Protein AF-A0A0F9MG14-F1 (afdb_monomer_lite)

pLDDT: mean 78.15, std 18.0, range [33.69, 98.0]

Organism: NCBI:txid412755

Foldseek 3Di:
DDQWDFPVNDPPPPGDTDGPCVVPNAFAEEEEPAVRFWVHDPPDPPPNVDDDPDDGHTDPCQQVVQVVVVVRHQYEYEYEDVDDDDPVNVVVSVCSCVVRVRDHDYYDHDDDDGPYYGDPPDDDDPDPVVSVVVVVVVVVVVVVVVPDD

InterPro domains:
  IPR023214 HAD superfamily [G3DSA:3.40.50.1000] (28-142)

Radius of gyration: 18.84 Å; chains: 1; bounding box: 42×39×52 Å

Sequence (149 aa):
MTWYRSHDGTPQTGGHWDWDIEGFGKPILQVDFHHTITKRCSACPGEDRGDTKAKGEPQEGCAEALEELRKTFKIVIVAGSGNFWDASQCQTIIDYLEQYEIPYDEIRFDKVAYAFVVDDRGLHHRSWRQTLDEIRDRTTDSLTRGDSN

Structure (mmCIF, N/CA/C/O backbone):
data_AF-A0A0F9MG14-F1
#
_entry.id   AF-A0A0F9MG14-F1
#
loop_
_atom_site.group_PDB
_atom_site.id
_atom_site.type_symbol
_atom_site.label_atom_id
_atom_site.label_alt_id
_atom_site.label_comp_id
_atom_site.label_asym_id
_atom_site.label_entity_id
_atom_site.label_seq_id
_atom_site.pdbx_PDB_ins_code
_atom_site.Cartn_x
_atom_site.Cartn_y
_atom_site.Cartn_z
_atom_site.occupancy
_atom_site.B_iso_or_equiv
_atom_site.auth_seq_id
_atom_site.auth_comp_id
_atom_site.auth_asym_id
_atom_site.auth_atom_id
_atom_site.pdbx_PDB_model_num
ATOM 1 N N . MET A 1 1 ? -4.066 5.500 26.815 1.00 54.94 1 MET A N 1
ATOM 2 C CA . MET A 1 1 ? -4.354 6.266 25.587 1.00 54.94 1 MET A CA 1
ATOM 3 C C . MET A 1 1 ? -5.278 5.398 24.755 1.00 54.94 1 MET A C 1
ATOM 5 O O . MET A 1 1 ? -4.908 4.260 24.492 1.00 54.94 1 MET A O 1
ATOM 9 N N . THR A 1 2 ? -6.492 5.861 24.467 1.00 57.12 2 THR A N 1
ATOM 10 C CA . THR A 1 2 ? -7.521 5.052 23.797 1.00 57.12 2 THR A CA 1
ATOM 11 C C . THR A 1 2 ? -7.728 5.630 22.405 1.00 57.12 2 THR A C 1
ATOM 13 O O . THR A 1 2 ? -8.124 6.780 22.289 1.00 57.12 2 THR A O 1
ATOM 16 N N . TRP A 1 3 ? -7.408 4.854 21.371 1.00 63.19 3 TRP A N 1
ATOM 17 C CA . TRP A 1 3 ? -7.445 5.268 19.957 1.00 63.19 3 TRP A CA 1
ATOM 18 C C . TRP A 1 3 ? -8.865 5.360 19.374 1.00 63.19 3 TRP A C 1
ATOM 20 O O . TRP A 1 3 ? -9.063 5.805 18.247 1.00 63.19 3 TRP A O 1
ATOM 30 N N . TYR A 1 4 ? -9.850 4.914 20.151 1.00 66.50 4 TYR A N 1
ATOM 31 C CA . TYR A 1 4 ? -11.235 4.775 19.741 1.00 66.50 4 TYR A CA 1
ATOM 32 C C . TYR A 1 4 ? -12.161 5.440 20.763 1.00 66.50 4 TYR A C 1
ATOM 34 O O . TYR A 1 4 ? -11.930 5.328 21.973 1.00 66.50 4 TYR A O 1
ATOM 42 N N . ARG A 1 5 ? -13.227 6.090 20.287 1.00 68.31 5 ARG A N 1
ATOM 43 C CA . ARG A 1 5 ? -14.336 6.594 21.112 1.00 68.31 5 ARG A CA 1
ATOM 44 C C . ARG A 1 5 ? -15.499 5.604 21.045 1.00 68.31 5 ARG A C 1
ATOM 46 O O . ARG A 1 5 ? -15.905 5.201 19.959 1.00 68.31 5 ARG A O 1
ATOM 53 N N . SER A 1 6 ? -16.022 5.206 22.205 1.00 73.62 6 SER A N 1
ATOM 54 C CA . SER A 1 6 ? -17.272 4.437 22.282 1.00 73.62 6 SER A CA 1
ATOM 55 C C . SER A 1 6 ? -18.446 5.410 22.162 1.00 73.62 6 SER A C 1
ATOM 57 O O . SER A 1 6 ? -18.431 6.479 22.776 1.00 73.62 6 SER A O 1
ATOM 59 N N . HIS A 1 7 ? -19.454 5.040 21.372 1.00 66.56 7 HIS A N 1
ATOM 60 C CA . HIS A 1 7 ? -20.667 5.851 21.187 1.00 66.56 7 HIS A CA 1
ATOM 61 C C . HIS A 1 7 ? -21.502 5.995 22.462 1.00 66.56 7 HIS A C 1
ATOM 63 O O . HIS A 1 7 ? -22.158 7.012 22.663 1.00 66.56 7 HIS A O 1
ATOM 69 N N . ASP A 1 8 ? -21.486 4.980 23.324 1.00 71.75 8 ASP A N 1
ATOM 70 C CA . ASP A 1 8 ? -22.340 4.881 24.512 1.00 71.75 8 ASP A CA 1
ATOM 71 C C . ASP A 1 8 ? -21.610 5.189 25.829 1.00 71.75 8 ASP A C 1
ATOM 73 O O . ASP A 1 8 ? -22.212 5.151 26.902 1.00 71.75 8 ASP A O 1
ATOM 77 N N . GLY A 1 9 ? -20.314 5.508 25.768 1.00 60.09 9 GLY A N 1
ATOM 78 C CA . GLY A 1 9 ? -19.501 5.789 26.947 1.00 60.09 9 GLY A CA 1
ATOM 79 C C . GLY A 1 9 ? -19.312 4.583 27.870 1.00 60.09 9 GLY A C 1
ATOM 80 O O . GLY A 1 9 ? -18.883 4.768 29.011 1.00 60.09 9 GLY A O 1
ATOM 81 N N . THR A 1 10 ? -19.601 3.359 27.406 1.00 58.03 10 THR A N 1
ATOM 82 C CA . THR A 1 10 ? -19.435 2.126 28.189 1.00 58.03 10 THR A CA 1
ATOM 83 C C . THR A 1 10 ? -18.352 1.218 27.598 1.00 58.03 10 THR A C 1
ATOM 85 O O . THR A 1 10 ? -18.635 0.308 26.820 1.00 58.03 10 THR A O 1
ATOM 88 N N . PRO A 1 11 ? -17.075 1.401 27.998 1.00 54.47 11 PRO A N 1
ATOM 89 C CA . PRO A 1 11 ? -15.966 0.585 27.517 1.00 54.47 11 PRO A CA 1
ATOM 90 C C . PRO A 1 11 ? -16.094 -0.916 27.790 1.00 54.47 11 PRO A C 1
ATOM 92 O O . PRO A 1 11 ? -15.408 -1.715 27.160 1.00 54.47 11 PRO A O 1
ATOM 95 N N . GLN A 1 12 ? -16.925 -1.303 28.763 1.00 56.34 12 GLN A N 1
ATOM 96 C CA . GLN A 1 12 ? -16.990 -2.672 29.271 1.00 56.34 12 GLN A CA 1
ATOM 97 C C . GLN A 1 12 ? -17.978 -3.583 28.521 1.00 56.34 12 GLN A C 1
ATOM 99 O O . GLN A 1 12 ? -17.939 -4.792 28.731 1.00 56.34 12 GLN A O 1
ATOM 104 N N . THR A 1 13 ? -18.859 -3.046 27.672 1.00 54.50 13 THR A N 1
ATOM 105 C CA . THR A 1 13 ? -20.015 -3.787 27.118 1.00 54.50 13 THR A CA 1
ATOM 106 C C . THR A 1 13 ? -19.913 -4.108 25.627 1.00 54.50 13 THR A C 1
ATOM 108 O O . THR A 1 13 ? -20.804 -4.760 25.091 1.00 54.50 13 THR A O 1
ATOM 111 N N . GLY A 1 14 ? -18.823 -3.726 24.953 1.00 54.81 14 GLY A N 1
ATOM 112 C CA . GLY A 1 14 ? -18.624 -4.064 23.539 1.00 54.81 14 GLY A CA 1
ATOM 113 C C . GLY A 1 14 ? -19.490 -3.250 22.569 1.00 54.81 14 GLY A C 1
ATOM 114 O O . GLY A 1 14 ? -19.852 -3.764 21.514 1.00 54.81 14 GLY A O 1
ATOM 115 N N . GLY A 1 15 ? -19.821 -2.002 22.922 1.00 61.12 15 GLY A N 1
ATOM 116 C CA . GLY A 1 15 ? -20.518 -1.060 22.039 1.00 61.12 15 GLY A CA 1
ATOM 117 C C . GLY A 1 15 ? -19.735 -0.711 20.765 1.00 61.12 15 GLY A C 1
ATOM 118 O O . GLY A 1 15 ? -18.590 -1.122 20.586 1.00 61.12 15 GLY A O 1
ATOM 119 N N . HIS A 1 16 ? -20.355 0.047 19.859 1.00 59.56 16 HIS A N 1
ATOM 120 C CA . HIS A 1 16 ? -19.708 0.517 18.630 1.00 59.56 16 HIS A CA 1
ATOM 121 C C . HIS A 1 16 ? -18.583 1.514 18.949 1.00 59.56 16 HIS A C 1
ATOM 123 O O . HIS A 1 16 ? -18.783 2.481 19.690 1.00 59.56 16 HIS A O 1
ATOM 129 N N . TRP A 1 17 ? -17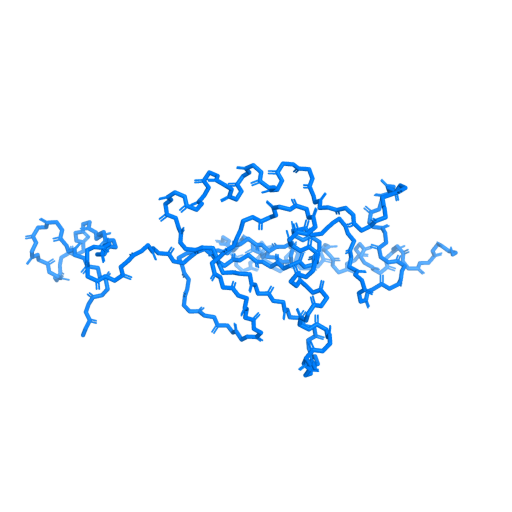.405 1.262 18.377 1.00 65.75 17 TRP A N 1
ATOM 130 C CA . TRP A 1 17 ? -16.194 2.057 18.558 1.00 65.75 17 TRP A CA 1
ATOM 131 C C . TRP A 1 17 ? -15.789 2.691 17.236 1.00 65.75 17 TRP A C 1
ATOM 133 O O . TRP A 1 17 ? -15.538 1.971 16.271 1.00 65.75 17 TRP A O 1
ATOM 143 N N . ASP A 1 18 ? -15.652 4.013 17.227 1.00 69.69 18 ASP A N 1
ATOM 144 C CA . ASP A 1 18 ? -15.127 4.747 16.080 1.00 69.69 18 ASP A CA 1
ATOM 145 C C . ASP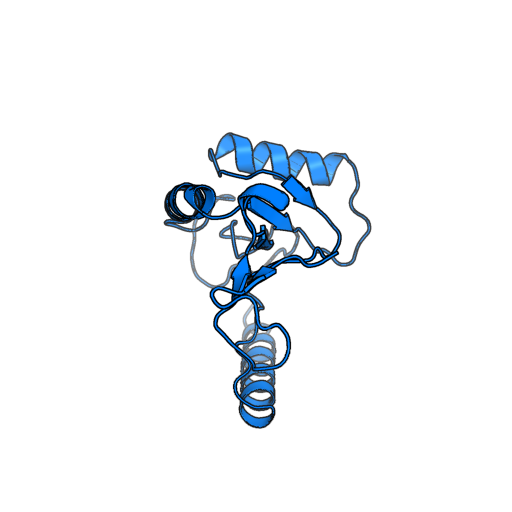 A 1 18 ? -13.700 5.208 16.350 1.00 69.69 18 ASP A C 1
ATOM 147 O O . ASP A 1 18 ? -13.332 5.528 17.484 1.00 69.69 18 ASP A O 1
ATOM 151 N N . TRP A 1 19 ? -12.890 5.251 15.293 1.00 72.75 19 TRP A N 1
ATOM 152 C CA . TRP A 1 19 ? -11.572 5.872 15.348 1.00 72.75 19 TRP A CA 1
ATOM 153 C C . TRP A 1 19 ? -11.720 7.356 15.695 1.00 72.75 19 TRP A C 1
ATOM 155 O O . TRP A 1 19 ? -12.475 8.081 15.045 1.00 72.75 19 TRP A O 1
ATOM 165 N N . ASP A 1 20 ? -10.997 7.817 16.714 1.00 72.69 20 ASP A N 1
ATOM 166 C CA . ASP A 1 20 ? -11.053 9.215 17.137 1.00 72.69 20 ASP A CA 1
ATOM 167 C C . ASP A 1 20 ? -10.233 10.096 16.181 1.00 72.69 20 ASP A C 1
ATOM 169 O O . ASP A 1 20 ? -9.068 10.410 16.432 1.00 72.69 20 ASP A O 1
ATOM 173 N N . ILE A 1 21 ? -10.854 10.487 15.062 1.00 74.12 21 ILE A N 1
ATOM 174 C CA . ILE A 1 21 ? -10.229 11.335 14.037 1.00 74.12 21 ILE A CA 1
ATOM 175 C C . ILE A 1 21 ? -9.785 12.683 14.620 1.00 74.12 21 ILE A C 1
ATOM 177 O O . ILE A 1 21 ? -8.735 13.196 14.240 1.00 74.12 21 ILE A O 1
ATOM 181 N N . GLU A 1 22 ? -10.552 13.257 15.550 1.00 73.50 22 GLU A N 1
ATOM 182 C CA . GLU A 1 22 ? -10.221 14.548 16.164 1.00 73.50 22 GLU A CA 1
ATOM 183 C C . GLU A 1 22 ? -8.973 14.455 17.048 1.00 73.50 22 GLU A C 1
ATOM 185 O O . GLU A 1 22 ? -8.160 15.377 17.071 1.00 73.50 22 GLU A O 1
ATOM 190 N N . GLY A 1 23 ? -8.816 13.342 17.770 1.00 73.25 23 GLY A N 1
ATOM 191 C CA . GLY A 1 23 ? -7.682 13.109 18.661 1.00 73.25 23 GLY A CA 1
ATOM 192 C C . GLY A 1 23 ? -6.431 12.573 17.962 1.00 73.25 23 GLY A C 1
ATOM 193 O O . GLY A 1 23 ? -5.319 12.868 18.399 1.00 73.25 23 GLY A O 1
ATOM 194 N N . PHE A 1 24 ? -6.593 11.784 16.895 1.00 72.69 24 PHE A N 1
ATOM 195 C CA . PHE A 1 24 ? -5.508 10.979 16.316 1.00 72.69 24 PHE A CA 1
ATOM 196 C C . PHE A 1 24 ? -5.346 11.123 14.794 1.00 72.69 24 PHE A C 1
ATOM 198 O O . PHE A 1 24 ? -4.456 10.497 14.217 1.00 72.69 24 PHE A O 1
ATOM 205 N N . GLY A 1 25 ? -6.151 11.961 14.136 1.00 85.38 25 GLY A N 1
ATOM 206 C CA . GLY A 1 25 ? -6.099 12.179 12.689 1.00 85.38 25 GLY A CA 1
ATOM 207 C C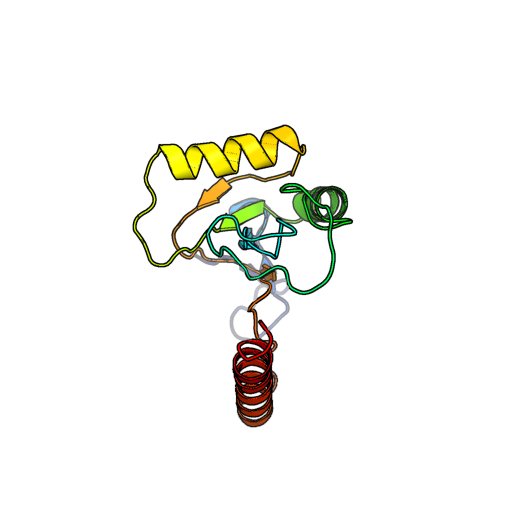 . GLY A 1 25 ? -6.726 11.040 11.885 1.00 85.38 25 GLY A C 1
ATOM 208 O O . GLY A 1 25 ? -7.448 10.203 12.419 1.00 85.38 25 GLY A O 1
ATOM 209 N N . LYS A 1 26 ? -6.482 11.001 10.571 1.00 91.19 26 LYS A N 1
ATOM 210 C CA . LYS A 1 26 ? -7.014 9.930 9.713 1.00 91.19 26 LYS A CA 1
ATOM 211 C C . LYS A 1 26 ? -6.384 8.574 10.071 1.00 91.19 26 LYS A C 1
ATOM 213 O O . LYS A 1 26 ? -5.172 8.526 10.293 1.00 91.19 26 LYS A O 1
ATOM 218 N N . PRO A 1 27 ? -7.157 7.470 10.080 1.00 93.19 27 PRO A N 1
ATOM 219 C CA . PRO A 1 27 ? -6.586 6.134 10.209 1.00 93.19 27 PRO A CA 1
ATOM 220 C C . PRO A 1 27 ? -5.623 5.843 9.050 1.00 93.19 27 PRO A C 1
ATOM 222 O O . PRO A 1 27 ? -5.782 6.366 7.946 1.00 93.19 27 PRO A O 1
ATOM 225 N N . ILE A 1 28 ? -4.624 4.995 9.292 1.00 94.31 28 ILE A N 1
ATOM 226 C CA . ILE A 1 28 ? -3.607 4.661 8.288 1.00 94.31 28 ILE A CA 1
ATOM 227 C C . ILE A 1 28 ? -4.108 3.540 7.372 1.00 94.31 28 ILE A C 1
ATOM 229 O O . ILE A 1 28 ? -4.509 2.474 7.852 1.00 94.31 28 ILE A O 1
ATOM 233 N N . LEU A 1 29 ? -4.023 3.772 6.063 1.00 96.88 29 LEU A N 1
ATOM 234 C CA . LEU A 1 29 ? -4.037 2.738 5.036 1.00 96.88 29 LEU A CA 1
ATOM 235 C C . LEU A 1 29 ? -2.589 2.461 4.630 1.00 96.88 29 LEU A C 1
ATOM 237 O O . LEU A 1 29 ? -1.917 3.338 4.086 1.00 96.88 29 LEU A O 1
ATOM 241 N N . GLN A 1 30 ? -2.118 1.249 4.908 1.00 96.81 30 GLN A N 1
ATOM 242 C CA . GLN A 1 30 ? -0.817 0.803 4.430 1.00 96.81 30 GLN A CA 1
ATOM 243 C C . GLN A 1 30 ? -0.956 0.290 2.995 1.00 96.81 30 GLN A C 1
ATOM 245 O O . GLN A 1 30 ? -1.838 -0.519 2.714 1.00 96.81 30 GLN A O 1
ATOM 250 N N . VAL A 1 31 ? -0.083 0.729 2.097 1.00 96.31 31 VAL A N 1
ATOM 251 C CA . VAL A 1 31 ? -0.088 0.302 0.695 1.00 96.31 31 VAL A CA 1
ATOM 252 C C . VAL A 1 31 ? 1.300 -0.215 0.356 1.00 96.31 31 VAL A C 1
ATOM 254 O O . VAL A 1 31 ? 2.277 0.516 0.495 1.00 96.31 31 VAL A O 1
ATOM 257 N N . ASP A 1 32 ? 1.405 -1.480 -0.035 1.00 93.69 32 ASP A N 1
ATOM 258 C CA . ASP A 1 32 ? 2.657 -2.013 -0.563 1.00 93.69 32 ASP A CA 1
ATOM 259 C C . ASP A 1 32 ? 3.019 -1.327 -1.896 1.00 93.69 32 ASP A C 1
ATOM 261 O O . ASP A 1 32 ? 2.157 -0.811 -2.609 1.00 93.69 32 ASP A O 1
ATOM 265 N N . PHE A 1 33 ? 4.307 -1.268 -2.228 1.00 90.38 33 PHE A N 1
ATOM 266 C CA . PHE A 1 33 ? 4.768 -0.576 -3.430 1.00 90.38 33 PHE A CA 1
ATOM 267 C C . PHE A 1 33 ? 4.834 -1.489 -4.662 1.00 90.38 33 PHE A C 1
ATOM 269 O O . PHE A 1 33 ? 4.245 -1.181 -5.703 1.00 90.38 33 PHE A O 1
ATOM 276 N N . HIS A 1 34 ? 5.554 -2.609 -4.578 1.00 86.44 34 HIS A N 1
ATOM 277 C CA . HIS A 1 34 ? 5.883 -3.414 -5.757 1.00 86.44 34 HIS A CA 1
ATOM 278 C C . HIS A 1 34 ? 4.715 -4.311 -6.150 1.00 86.44 34 HIS A C 1
ATOM 280 O O . HIS A 1 34 ? 4.193 -5.023 -5.314 1.00 86.44 34 HIS A O 1
ATOM 286 N N . HIS A 1 35 ? 4.322 -4.329 -7.426 1.00 85.75 35 HIS A N 1
ATOM 287 C CA . HIS A 1 35 ? 3.160 -5.090 -7.929 1.00 85.75 35 HIS A CA 1
ATOM 288 C C . HIS A 1 35 ? 1.791 -4.622 -7.412 1.00 85.75 35 HIS A C 1
ATOM 290 O O . HIS A 1 35 ? 0.785 -4.860 -8.082 1.00 85.75 35 HIS A O 1
ATOM 296 N N . THR A 1 36 ? 1.757 -3.912 -6.288 1.00 91.88 36 THR A N 1
ATOM 297 C CA . THR A 1 36 ? 0.575 -3.251 -5.740 1.00 91.88 36 THR A CA 1
ATOM 298 C C . THR A 1 36 ? 0.355 -1.874 -6.375 1.00 91.88 36 THR A C 1
ATOM 300 O O . THR A 1 36 ? -0.708 -1.619 -6.935 1.00 91.88 36 THR A O 1
ATOM 303 N N . ILE A 1 37 ? 1.362 -0.991 -6.342 1.00 92.56 37 ILE A N 1
ATOM 304 C CA . ILE A 1 37 ? 1.325 0.307 -7.038 1.00 92.56 37 ILE A CA 1
ATOM 305 C C . ILE A 1 37 ? 1.947 0.169 -8.421 1.00 92.56 37 ILE A C 1
ATOM 307 O O . ILE A 1 37 ? 1.386 0.652 -9.402 1.00 92.56 37 ILE A O 1
ATOM 311 N N . THR A 1 38 ? 3.108 -0.474 -8.520 1.00 87.56 38 THR A N 1
ATOM 312 C CA . THR A 1 38 ? 3.802 -0.657 -9.799 1.00 87.56 38 THR A CA 1
ATOM 313 C C . THR A 1 38 ? 3.233 -1.858 -10.555 1.00 87.56 38 THR A C 1
ATOM 315 O O . THR A 1 38 ? 2.908 -2.871 -9.946 1.00 87.56 38 THR A O 1
ATOM 318 N N . LYS A 1 39 ? 3.158 -1.821 -11.893 1.00 83.44 39 LYS A N 1
ATOM 319 C CA . LYS A 1 39 ? 2.836 -3.038 -12.676 1.00 83.44 39 LYS A CA 1
ATOM 320 C C . LYS A 1 39 ? 3.949 -4.090 -12.604 1.00 83.44 39 LYS A C 1
ATOM 322 O O . LYS A 1 39 ? 3.697 -5.285 -12.745 1.00 83.44 39 LYS A O 1
ATOM 327 N N . ARG A 1 40 ? 5.190 -3.651 -12.373 1.00 73.00 40 ARG A N 1
ATOM 328 C CA . ARG A 1 40 ? 6.389 -4.495 -12.353 1.00 73.00 40 ARG A CA 1
ATOM 329 C C . ARG A 1 40 ? 7.248 -4.210 -11.128 1.00 73.00 40 ARG A C 1
ATOM 331 O O . ARG A 1 40 ? 7.445 -3.051 -10.763 1.00 73.00 40 ARG A O 1
ATOM 338 N N . CYS A 1 41 ? 7.822 -5.254 -10.536 1.00 66.06 41 CYS A N 1
ATOM 339 C CA . CYS A 1 41 ? 8.867 -5.099 -9.535 1.00 66.06 41 CYS A CA 1
ATOM 340 C C . CYS A 1 41 ? 10.204 -4.794 -10.216 1.00 66.06 41 CYS A C 1
ATOM 342 O O . CYS A 1 41 ? 10.726 -5.596 -10.992 1.00 66.06 41 CYS A O 1
ATOM 344 N N . SER A 1 42 ? 10.775 -3.633 -9.905 1.00 55.06 42 SER A N 1
ATOM 345 C CA . SER A 1 42 ? 12.127 -3.254 -10.327 1.00 55.06 42 SER A CA 1
ATOM 346 C C . SER A 1 42 ? 13.207 -4.169 -9.732 1.00 55.06 42 SER A C 1
ATOM 348 O O . SER A 1 42 ? 14.285 -4.283 -10.311 1.00 55.06 42 SER A O 1
ATOM 350 N N . ALA A 1 43 ? 12.916 -4.860 -8.622 1.00 45.72 43 ALA A N 1
ATOM 351 C CA . ALA A 1 43 ? 13.827 -5.784 -7.945 1.00 45.72 43 ALA A CA 1
ATOM 352 C C . ALA A 1 43 ? 13.722 -7.254 -8.411 1.00 45.72 43 ALA A C 1
ATOM 354 O O . ALA A 1 43 ? 14.546 -8.068 -7.998 1.00 45.72 43 ALA A O 1
ATOM 355 N N . CYS A 1 44 ? 12.764 -7.605 -9.279 1.00 49.41 44 CYS A N 1
ATOM 356 C CA . CYS A 1 44 ? 12.579 -8.973 -9.786 1.00 49.41 44 CYS A CA 1
ATOM 357 C C . CYS A 1 44 ? 12.725 -9.011 -11.321 1.00 49.41 44 CYS A C 1
ATOM 359 O O . CYS A 1 44 ? 11.730 -8.926 -12.049 1.00 49.41 44 CYS A O 1
ATOM 361 N N . PRO A 1 45 ? 13.954 -9.132 -11.860 1.00 44.28 45 PRO A N 1
ATOM 362 C CA . PRO A 1 45 ? 14.154 -9.384 -13.283 1.00 44.28 45 PRO A CA 1
ATOM 363 C C . PRO A 1 45 ? 13.485 -10.714 -13.670 1.00 44.28 45 PRO A C 1
ATOM 365 O O . PRO A 1 45 ? 13.850 -11.755 -13.137 1.00 44.28 45 PRO A O 1
ATOM 368 N N . GLY A 1 46 ? 12.510 -10.684 -14.586 1.00 46.44 46 GLY A N 1
ATOM 369 C CA . GLY A 1 46 ? 11.850 -11.886 -15.119 1.00 46.44 46 GLY A CA 1
ATOM 370 C C . GLY A 1 46 ? 10.463 -12.208 -14.547 1.00 46.44 46 GLY A C 1
ATOM 371 O O . GLY A 1 46 ? 9.768 -13.034 -15.126 1.00 46.44 46 GLY A O 1
ATOM 372 N N . GLU A 1 47 ? 9.998 -11.530 -13.490 1.00 48.12 47 GLU A N 1
ATOM 373 C CA . GLU A 1 47 ? 8.624 -11.692 -12.971 1.00 48.12 47 GLU A CA 1
ATOM 374 C C . GLU A 1 47 ? 7.613 -10.767 -13.680 1.00 48.12 47 GLU A C 1
ATOM 376 O O . GLU A 1 47 ? 6.827 -10.055 -13.050 1.00 48.12 47 GLU A O 1
ATOM 381 N N . ASP A 1 48 ? 7.614 -10.774 -15.015 1.00 51.16 48 ASP A N 1
ATOM 382 C CA . ASP A 1 48 ? 6.517 -10.191 -15.789 1.00 51.16 48 ASP A CA 1
ATOM 383 C C . ASP A 1 48 ? 5.337 -11.180 -15.701 1.00 51.16 48 ASP A C 1
ATOM 385 O O . ASP A 1 48 ? 5.256 -12.146 -16.458 1.00 51.16 48 ASP A O 1
ATOM 389 N N . ARG A 1 49 ? 4.435 -10.991 -14.722 1.00 48.50 49 ARG A N 1
ATOM 390 C CA . ARG A 1 49 ? 3.258 -11.854 -14.453 1.00 48.50 49 ARG A CA 1
ATOM 391 C C . ARG A 1 49 ? 2.163 -11.785 -15.540 1.00 48.50 49 ARG A C 1
ATOM 393 O O . ARG A 1 49 ? 0.975 -11.784 -15.230 1.00 48.50 49 ARG A O 1
ATOM 400 N N . GLY A 1 50 ? 2.551 -11.807 -16.810 1.00 38.50 50 GLY A N 1
ATOM 401 C CA . GLY A 1 50 ? 1.653 -11.754 -17.958 1.00 38.50 50 GLY A CA 1
ATOM 402 C C . GLY A 1 50 ? 1.609 -10.362 -18.579 1.00 38.50 50 GLY A C 1
ATOM 403 O O . GLY A 1 50 ? 1.164 -9.408 -17.955 1.00 38.50 50 GLY A O 1
ATOM 404 N N . ASP A 1 51 ? 2.111 -10.309 -19.812 1.00 42.06 51 ASP A N 1
ATOM 405 C CA . ASP A 1 51 ? 1.945 -9.282 -20.844 1.00 42.06 51 ASP A CA 1
ATOM 406 C C . ASP A 1 51 ? 1.773 -7.837 -20.369 1.00 42.06 51 ASP A C 1
ATOM 408 O O . ASP A 1 51 ? 0.658 -7.348 -20.231 1.00 42.06 51 ASP A O 1
ATOM 412 N N . THR A 1 52 ? 2.871 -7.090 -20.256 1.00 38.94 52 THR A N 1
ATOM 413 C CA . THR A 1 52 ? 2.783 -5.670 -20.585 1.00 38.94 52 THR A CA 1
ATOM 414 C C . THR A 1 52 ? 4.070 -5.212 -21.258 1.00 38.94 52 THR A C 1
ATOM 416 O O . THR A 1 52 ? 5.170 -5.340 -20.733 1.00 38.94 52 THR A O 1
ATOM 419 N N . LYS A 1 53 ? 3.945 -4.534 -22.394 1.00 43.38 53 LYS A N 1
ATOM 420 C CA . LYS A 1 53 ? 4.982 -3.625 -22.911 1.00 43.38 53 LYS A CA 1
ATOM 421 C C . LYS A 1 53 ? 5.228 -2.423 -21.966 1.00 43.38 53 LYS A C 1
ATOM 423 O O . LYS A 1 53 ? 5.778 -1.415 -22.409 1.00 43.38 53 LYS A O 1
ATOM 428 N N . ALA A 1 54 ? 4.781 -2.491 -20.705 1.00 46.78 54 ALA A N 1
ATOM 429 C CA . ALA A 1 54 ? 4.767 -1.389 -19.758 1.00 46.78 54 ALA A CA 1
ATOM 430 C C . ALA A 1 54 ? 6.164 -1.180 -19.180 1.00 46.78 54 ALA A C 1
ATOM 432 O O . ALA A 1 54 ? 6.780 -2.065 -18.582 1.00 46.78 54 ALA A O 1
ATOM 433 N N . LYS A 1 55 ? 6.667 0.037 -19.358 1.00 54.72 55 LYS A N 1
ATOM 434 C CA . LYS A 1 55 ? 7.955 0.473 -18.829 1.00 54.72 55 LYS A CA 1
ATOM 435 C C . LYS A 1 55 ? 7.722 1.143 -17.481 1.00 54.72 55 LYS A C 1
ATOM 437 O O . LYS A 1 55 ? 7.614 2.359 -17.428 1.00 54.72 55 LYS A O 1
ATOM 442 N N . GLY A 1 56 ? 7.619 0.350 -16.412 1.00 64.06 56 GLY A N 1
ATOM 443 C CA . GLY A 1 56 ? 7.492 0.891 -15.053 1.00 64.06 56 GLY A CA 1
ATOM 444 C C . GLY A 1 56 ? 6.312 1.854 -14.901 1.00 64.06 56 GLY A C 1
ATOM 445 O O . GLY A 1 56 ? 6.488 2.944 -14.377 1.00 64.06 56 GLY A O 1
ATOM 446 N N . GLU A 1 57 ? 5.146 1.493 -15.435 1.00 85.12 57 GLU A N 1
ATOM 447 C CA . GLU A 1 57 ? 3.900 2.241 -15.235 1.00 85.12 57 GLU A CA 1
ATOM 448 C C . GLU A 1 57 ? 3.191 1.769 -13.953 1.00 85.12 57 GLU A C 1
ATOM 450 O O . GLU A 1 57 ? 3.331 0.595 -13.572 1.00 85.12 57 GLU A O 1
ATOM 455 N N . PRO A 1 58 ? 2.395 2.632 -13.298 1.00 90.19 58 PRO A N 1
ATOM 456 C CA . PRO A 1 58 ? 1.541 2.225 -12.189 1.00 90.19 58 PRO A CA 1
ATOM 457 C C . PRO A 1 58 ? 0.413 1.297 -12.661 1.00 90.19 58 PRO A C 1
ATOM 459 O O . PRO A 1 58 ? 0.046 1.293 -13.838 1.00 90.19 58 PRO A O 1
ATOM 462 N N . GLN A 1 59 ? -0.137 0.505 -11.739 1.00 91.44 59 GLN A N 1
ATOM 463 C CA . GLN A 1 59 ? -1.352 -0.285 -11.952 1.00 91.44 59 GLN A CA 1
ATOM 464 C C . GLN A 1 59 ? -2.506 0.626 -12.405 1.00 91.44 59 GLN A C 1
ATOM 466 O O . GLN A 1 59 ? -2.630 1.766 -11.951 1.00 91.44 59 GLN A O 1
ATOM 471 N N . GLU A 1 60 ? -3.353 0.127 -13.307 1.00 91.88 60 GLU A N 1
ATOM 472 C CA . GLU A 1 60 ? -4.515 0.879 -13.798 1.00 91.88 60 GLU A CA 1
ATOM 473 C C . GLU A 1 60 ? -5.475 1.198 -12.642 1.00 91.88 60 GLU A C 1
ATOM 475 O O . GLU A 1 60 ? -5.719 0.351 -11.782 1.00 91.88 60 GLU A O 1
ATOM 480 N N . GLY A 1 61 ? -5.993 2.428 -12.585 1.00 94.12 61 GLY A N 1
ATOM 481 C CA . GLY A 1 61 ? -6.886 2.859 -11.507 1.00 94.12 61 GLY A CA 1
ATOM 482 C C . GLY A 1 61 ? -6.192 3.235 -10.192 1.00 94.12 61 GLY A C 1
ATOM 483 O O . GLY A 1 61 ? -6.852 3.731 -9.280 1.00 94.12 61 GLY A O 1
ATOM 484 N N . CYS A 1 62 ? -4.883 2.984 -10.047 1.00 95.06 62 CYS A N 1
ATOM 485 C CA . CYS A 1 62 ? -4.178 3.133 -8.769 1.00 95.06 62 CYS A CA 1
ATOM 486 C C . CYS A 1 62 ? -4.195 4.579 -8.255 1.00 95.06 62 CYS A C 1
ATOM 488 O O . CYS A 1 62 ? -4.596 4.822 -7.116 1.00 95.06 62 CYS A O 1
ATOM 490 N N . ALA A 1 63 ? -3.812 5.540 -9.100 1.00 96.00 63 ALA A N 1
ATOM 491 C CA . ALA A 1 63 ? -3.769 6.951 -8.723 1.00 96.00 63 ALA A CA 1
ATOM 492 C C . ALA A 1 63 ? -5.159 7.466 -8.313 1.00 96.00 63 ALA A C 1
ATOM 494 O O . ALA A 1 63 ? -5.303 8.065 -7.248 1.00 96.00 63 ALA A O 1
ATOM 495 N N . GLU A 1 64 ? -6.197 7.169 -9.105 1.00 97.75 64 GLU A N 1
ATOM 496 C CA . GLU A 1 64 ? -7.565 7.622 -8.823 1.00 97.75 64 GLU A CA 1
ATOM 497 C C . GLU A 1 64 ? -8.132 6.979 -7.551 1.00 97.75 64 GLU A C 1
ATOM 499 O O . GLU A 1 64 ? -8.769 7.654 -6.741 1.00 97.75 64 GLU A O 1
ATOM 504 N N . ALA A 1 65 ? -7.870 5.686 -7.337 1.00 98.00 65 ALA A N 1
ATOM 505 C CA . ALA A 1 65 ? -8.303 4.987 -6.134 1.00 98.00 65 ALA A CA 1
ATOM 506 C C . ALA A 1 65 ? -7.627 5.550 -4.877 1.00 98.00 65 ALA A C 1
ATOM 508 O O . ALA A 1 65 ? -8.300 5.783 -3.871 1.00 98.00 65 ALA A O 1
ATOM 509 N N . LEU A 1 66 ? -6.315 5.802 -4.922 1.00 97.88 66 LEU A N 1
ATOM 510 C CA . LEU A 1 66 ? -5.592 6.383 -3.791 1.00 97.88 66 LEU A CA 1
ATOM 511 C C . LEU A 1 66 ? -6.011 7.840 -3.527 1.00 97.88 66 LEU A C 1
ATOM 513 O O . LEU A 1 66 ? -6.102 8.238 -2.365 1.00 97.88 66 LEU A O 1
ATOM 517 N N . GLU A 1 67 ? -6.349 8.612 -4.564 1.00 97.75 67 GLU A N 1
ATOM 518 C CA . GLU A 1 67 ? -6.881 9.976 -4.423 1.00 97.75 67 GLU A CA 1
ATOM 519 C C . GLU A 1 67 ? -8.281 9.999 -3.784 1.00 97.75 67 GLU A C 1
ATOM 521 O O . GLU A 1 67 ? -8.628 10.923 -3.045 1.00 97.75 67 GLU A O 1
ATOM 526 N N . GLU A 1 68 ? -9.094 8.965 -3.997 1.00 97.69 68 GLU A N 1
ATOM 527 C CA . GLU A 1 68 ? -10.343 8.807 -3.250 1.00 97.69 68 GLU A CA 1
ATOM 528 C C . GLU A 1 68 ? -10.067 8.375 -1.803 1.00 97.69 68 GLU A C 1
ATOM 530 O O . GLU A 1 68 ? -10.565 8.983 -0.854 1.00 97.69 68 GLU A O 1
ATOM 535 N N . LEU A 1 69 ? -9.217 7.363 -1.611 1.00 97.38 69 LEU A N 1
ATOM 536 C CA . LEU A 1 69 ? -8.927 6.791 -0.295 1.00 97.38 69 LEU A CA 1
ATOM 537 C C . LEU A 1 69 ? -8.266 7.797 0.651 1.00 97.38 69 LEU A C 1
ATOM 539 O O . LEU A 1 69 ? -8.598 7.814 1.839 1.00 97.38 69 LEU A O 1
ATOM 543 N N . ARG A 1 70 ? -7.400 8.690 0.155 1.00 95.31 70 ARG A N 1
ATOM 544 C CA . ARG A 1 70 ? -6.752 9.721 0.984 1.00 95.31 70 ARG A CA 1
ATOM 545 C C . ARG A 1 70 ? -7.745 10.700 1.610 1.00 95.31 70 ARG A C 1
ATOM 547 O O . ARG A 1 70 ? 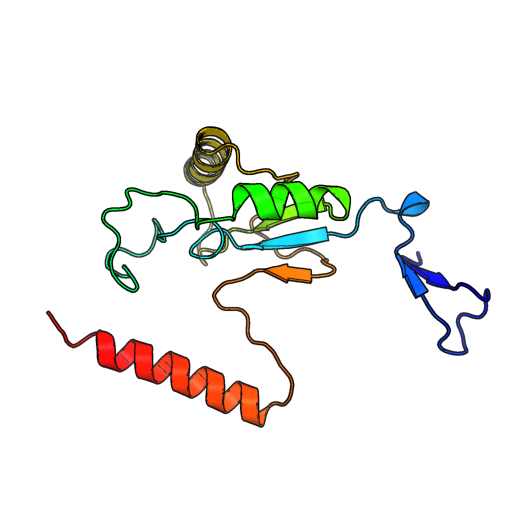-7.394 11.418 2.545 1.00 95.31 70 ARG A O 1
ATOM 554 N N . LYS A 1 71 ? -8.991 10.781 1.124 1.00 93.81 71 LYS A N 1
ATOM 555 C CA . LYS A 1 71 ? -10.039 11.604 1.755 1.00 93.81 71 LYS A CA 1
ATOM 556 C C . LYS A 1 71 ? -10.388 11.067 3.143 1.00 93.81 71 LYS A C 1
ATOM 558 O O . LYS A 1 71 ? -10.615 11.862 4.053 1.00 93.81 71 LYS A O 1
ATOM 563 N N . THR A 1 72 ? -10.321 9.750 3.324 1.00 94.38 72 THR A N 1
ATOM 564 C CA . THR A 1 72 ? -10.654 9.045 4.570 1.00 94.38 72 THR A CA 1
ATOM 565 C C . THR A 1 72 ? -9.419 8.581 5.339 1.00 94.38 72 THR A C 1
ATOM 567 O O . THR A 1 72 ? -9.419 8.618 6.568 1.00 94.38 72 THR A O 1
ATOM 570 N N . PHE A 1 73 ? -8.360 8.181 4.639 1.00 96.25 73 PHE A N 1
ATOM 571 C CA . PHE A 1 73 ? -7.165 7.576 5.220 1.00 96.25 73 PHE A CA 1
ATOM 572 C C . PHE A 1 73 ? -5.936 8.472 5.081 1.00 96.25 73 PHE A C 1
ATOM 574 O O . PHE A 1 73 ? -5.857 9.305 4.182 1.00 96.25 73 PHE A O 1
ATOM 581 N N . LYS A 1 74 ? -4.960 8.272 5.967 1.00 96.19 74 LYS A N 1
ATOM 582 C CA . LYS A 1 74 ? -3.568 8.634 5.701 1.00 96.19 74 LYS A CA 1
ATOM 583 C C . LYS A 1 74 ? -2.945 7.505 4.878 1.00 96.19 74 LYS A C 1
ATOM 585 O O . LYS A 1 74 ? -2.961 6.358 5.328 1.00 96.19 74 LYS A O 1
ATOM 590 N N . ILE A 1 75 ? -2.414 7.813 3.703 1.00 97.69 75 ILE A N 1
ATOM 591 C CA . ILE A 1 75 ? -1.816 6.846 2.781 1.00 97.69 75 ILE A CA 1
ATOM 592 C C . ILE A 1 75 ? -0.333 6.692 3.115 1.00 97.69 75 ILE A C 1
ATOM 594 O O . ILE A 1 75 ? 0.462 7.612 2.911 1.00 97.69 75 ILE A O 1
ATOM 598 N N . VAL A 1 76 ? 0.041 5.526 3.640 1.00 96.12 76 VAL A N 1
ATOM 599 C CA . VAL A 1 76 ? 1.433 5.192 3.962 1.00 96.12 76 VAL A CA 1
ATOM 600 C C . VAL A 1 76 ? 1.908 4.114 3.002 1.00 96.12 76 VAL A C 1
ATOM 602 O O . VAL A 1 76 ? 1.445 2.974 3.067 1.00 96.12 76 VAL A O 1
ATOM 605 N N . ILE A 1 77 ? 2.845 4.472 2.131 1.00 93.81 77 ILE A N 1
ATOM 606 C CA . ILE A 1 77 ? 3.477 3.520 1.221 1.00 93.81 77 ILE A CA 1
ATOM 607 C C . ILE A 1 77 ? 4.563 2.772 1.985 1.00 93.81 77 ILE A C 1
ATOM 609 O O . ILE A 1 77 ? 5.430 3.386 2.607 1.00 93.81 77 ILE A O 1
ATOM 613 N N . VAL A 1 78 ? 4.523 1.445 1.934 1.00 91.00 78 VAL A N 1
ATOM 614 C CA . VAL A 1 78 ? 5.542 0.578 2.522 1.00 91.00 78 VAL A CA 1
ATOM 615 C C . VAL A 1 78 ? 6.240 -0.193 1.417 1.00 91.00 78 VAL A C 1
ATOM 617 O O . VAL A 1 78 ? 5.598 -0.844 0.603 1.00 91.00 78 VAL A O 1
ATOM 620 N N . ALA A 1 79 ? 7.569 -0.137 1.400 1.00 83.81 79 ALA A N 1
ATOM 621 C CA . ALA A 1 79 ? 8.382 -0.908 0.468 1.00 83.81 79 ALA A CA 1
ATOM 622 C C . ALA A 1 79 ? 9.271 -1.890 1.241 1.00 83.81 79 ALA A C 1
ATOM 624 O O . ALA A 1 79 ? 10.231 -1.508 1.911 1.00 83.81 79 ALA A O 1
ATOM 625 N N . GLY A 1 80 ? 8.961 -3.183 1.154 1.00 72.31 80 GLY A N 1
ATOM 626 C CA . GLY A 1 80 ? 9.786 -4.246 1.731 1.00 72.31 80 GLY A CA 1
ATOM 627 C C . GLY A 1 80 ? 10.617 -4.949 0.659 1.00 72.31 80 GLY A C 1
ATOM 628 O O . GLY A 1 80 ? 10.049 -5.508 -0.270 1.00 72.31 80 GLY A O 1
ATOM 629 N N . SER A 1 81 ? 11.949 -4.972 0.783 1.00 60.78 81 SER A N 1
ATOM 630 C CA . SER A 1 81 ? 12.824 -5.791 -0.087 1.00 60.78 81 SER A CA 1
ATOM 631 C C . SER A 1 81 ? 13.622 -6.862 0.664 1.00 60.78 81 SER A C 1
ATOM 633 O O . SER A 1 81 ? 14.419 -7.573 0.059 1.00 60.78 81 SER A O 1
ATOM 635 N N . GLY A 1 82 ? 13.446 -6.993 1.984 1.00 56.31 82 GLY A N 1
ATOM 636 C CA . GLY A 1 82 ? 14.259 -7.895 2.813 1.00 56.31 82 GLY A CA 1
ATOM 637 C C . GLY A 1 82 ? 15.729 -7.467 2.972 1.00 56.31 82 GLY A C 1
ATOM 638 O O . GLY A 1 82 ? 16.443 -8.075 3.764 1.00 56.31 82 GLY A O 1
ATOM 639 N N . ASN A 1 83 ? 16.163 -6.405 2.283 1.00 57.03 83 ASN A N 1
ATOM 640 C CA . ASN A 1 83 ? 17.477 -5.779 2.400 1.00 57.03 83 ASN A CA 1
ATOM 641 C C . ASN A 1 83 ? 17.364 -4.384 3.036 1.00 57.03 83 ASN A C 1
ATOM 643 O O . ASN A 1 83 ? 16.296 -3.770 3.038 1.00 57.03 83 ASN A O 1
ATOM 647 N N . PHE A 1 84 ? 18.478 -3.874 3.570 1.00 57.91 84 PHE A N 1
ATOM 648 C CA . PHE A 1 84 ? 18.568 -2.474 3.985 1.00 57.91 84 PHE A CA 1
ATOM 649 C C . PHE A 1 84 ? 18.477 -1.569 2.754 1.00 57.91 84 PHE A C 1
ATOM 651 O O . PHE A 1 84 ? 19.270 -1.713 1.826 1.00 57.91 84 PHE A O 1
ATOM 658 N N . TRP A 1 85 ? 17.518 -0.648 2.771 1.00 66.56 85 TRP A N 1
ATOM 659 C CA . TRP A 1 85 ? 17.345 0.361 1.734 1.00 66.56 85 TRP A CA 1
ATOM 660 C C . TRP A 1 85 ? 18.368 1.486 1.905 1.00 66.56 85 TRP A C 1
ATOM 662 O O . TRP A 1 85 ? 18.539 2.007 3.010 1.00 66.56 85 TRP A O 1
ATOM 672 N N . ASP A 1 86 ? 19.039 1.867 0.819 1.00 68.62 86 ASP A N 1
ATOM 673 C CA . ASP A 1 86 ? 19.881 3.064 0.791 1.00 68.62 86 ASP A CA 1
ATOM 674 C C . ASP A 1 86 ? 19.104 4.302 0.302 1.00 68.62 86 ASP A C 1
ATOM 676 O O . ASP A 1 86 ? 18.002 4.207 -0.241 1.00 68.62 86 ASP A O 1
ATOM 680 N N . ALA A 1 87 ? 19.685 5.490 0.492 1.00 72.50 87 A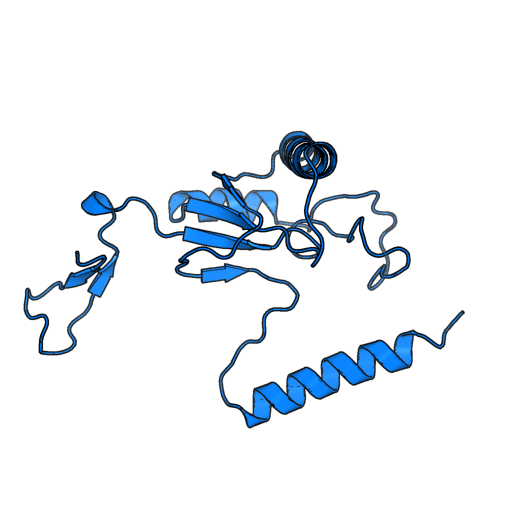LA A N 1
ATOM 681 C CA . ALA A 1 87 ? 19.037 6.751 0.132 1.00 72.50 87 ALA A CA 1
ATOM 682 C C . ALA A 1 87 ? 18.691 6.860 -1.366 1.00 72.50 87 ALA A C 1
ATOM 684 O O . ALA A 1 87 ? 17.708 7.510 -1.716 1.00 72.50 87 ALA A O 1
ATOM 685 N N . SER A 1 88 ? 19.465 6.221 -2.249 1.00 70.62 88 SER A N 1
ATOM 686 C CA . SER A 1 88 ? 19.231 6.268 -3.696 1.00 70.62 88 SER A CA 1
ATOM 687 C C . SER A 1 88 ? 18.011 5.442 -4.100 1.00 70.62 88 SER A C 1
ATOM 689 O O . SER A 1 88 ? 17.209 5.862 -4.937 1.00 70.62 88 SER A O 1
ATOM 691 N N . GLN A 1 89 ? 17.812 4.301 -3.441 1.00 70.69 89 GLN A N 1
ATOM 692 C CA . GLN A 1 89 ? 16.636 3.473 -3.652 1.00 70.69 89 GLN A CA 1
ATOM 693 C C . GLN A 1 89 ? 15.372 4.142 -3.097 1.00 70.69 89 GLN A C 1
ATOM 695 O O . GLN A 1 89 ? 14.337 4.124 -3.761 1.00 70.69 89 GLN A O 1
ATOM 700 N N . CYS A 1 90 ? 15.461 4.796 -1.933 1.00 76.50 90 CYS A N 1
ATOM 701 C CA . CYS A 1 90 ? 14.366 5.609 -1.399 1.00 76.50 90 CYS A CA 1
ATOM 702 C C . CYS A 1 90 ? 13.969 6.728 -2.373 1.00 76.50 90 CYS A C 1
ATOM 704 O O . CYS A 1 90 ? 12.783 6.919 -2.636 1.00 76.50 90 CYS A O 1
ATOM 706 N N . GLN A 1 91 ? 14.955 7.434 -2.941 1.00 79.19 91 GLN A N 1
ATOM 707 C CA . GLN A 1 91 ? 14.704 8.505 -3.905 1.00 79.19 91 GLN A CA 1
ATOM 708 C C . GLN A 1 91 ? 14.042 7.979 -5.181 1.00 79.19 91 GLN A C 1
ATOM 710 O O . GLN A 1 91 ? 13.128 8.609 -5.691 1.00 79.19 91 GLN A O 1
ATOM 715 N N . THR A 1 92 ? 14.416 6.783 -5.642 1.00 81.56 92 THR A N 1
ATOM 716 C CA . THR A 1 92 ? 13.791 6.160 -6.822 1.00 81.56 92 THR A CA 1
ATOM 717 C C . THR A 1 92 ? 12.286 5.941 -6.632 1.00 81.56 92 THR A C 1
ATOM 719 O O . THR A 1 92 ? 11.516 6.112 -7.573 1.00 81.56 92 THR A O 1
ATOM 722 N N . ILE A 1 93 ? 11.850 5.572 -5.421 1.00 84.50 93 ILE A N 1
ATOM 723 C CA . ILE A 1 93 ? 10.421 5.422 -5.107 1.00 84.50 93 ILE A CA 1
ATOM 724 C C . ILE A 1 93 ? 9.729 6.787 -5.144 1.00 84.50 93 ILE A C 1
ATOM 726 O O . ILE A 1 93 ? 8.661 6.903 -5.735 1.00 84.50 93 ILE A O 1
ATOM 730 N N . ILE A 1 94 ? 10.339 7.815 -4.549 1.00 85.88 94 ILE A N 1
ATOM 731 C CA . ILE A 1 94 ? 9.796 9.181 -4.554 1.00 85.88 94 ILE A CA 1
ATOM 732 C C . ILE A 1 94 ? 9.652 9.690 -5.989 1.00 85.88 94 ILE A C 1
ATOM 734 O O . ILE A 1 94 ? 8.549 10.046 -6.389 1.00 85.88 94 ILE A O 1
ATOM 738 N N . ASP A 1 95 ? 10.726 9.637 -6.779 1.00 84.25 95 ASP A N 1
ATOM 739 C CA . ASP A 1 95 ? 10.742 10.102 -8.169 1.00 84.25 95 ASP A CA 1
ATOM 740 C C . ASP A 1 95 ? 9.664 9.397 -9.000 1.00 84.25 95 ASP A C 1
ATOM 742 O O . ASP A 1 95 ? 8.986 10.021 -9.811 1.00 84.25 95 ASP A O 1
ATOM 746 N N . TYR A 1 96 ? 9.468 8.095 -8.772 1.00 88.88 96 TYR A N 1
ATOM 747 C CA . TYR A 1 96 ? 8.413 7.324 -9.419 1.00 88.88 96 TYR A CA 1
ATOM 748 C C . TYR A 1 96 ? 7.016 7.827 -9.038 1.00 88.88 96 TYR A C 1
ATOM 750 O O . TYR A 1 96 ? 6.171 8.038 -9.908 1.00 88.88 96 TYR A O 1
ATOM 758 N N . LEU A 1 97 ? 6.748 7.992 -7.740 1.00 90.00 97 LEU A N 1
ATOM 759 C CA . LEU A 1 97 ? 5.442 8.435 -7.253 1.00 90.00 97 LEU A CA 1
ATOM 760 C C . LEU A 1 97 ? 5.130 9.853 -7.737 1.00 90.00 97 LEU A C 1
ATOM 762 O O . LEU A 1 97 ? 4.011 10.103 -8.171 1.00 90.00 97 LEU A O 1
ATOM 766 N N . GLU A 1 98 ? 6.118 10.748 -7.733 1.00 90.44 98 GLU A N 1
ATOM 767 C CA . GLU A 1 98 ? 5.986 12.112 -8.249 1.00 90.44 98 GLU A CA 1
ATOM 768 C C . GLU A 1 98 ? 5.773 12.132 -9.767 1.00 90.44 98 GLU A C 1
ATOM 770 O O . GLU A 1 98 ? 4.867 12.812 -10.245 1.00 90.44 98 GLU A O 1
ATOM 775 N N . GLN A 1 99 ? 6.548 11.350 -10.530 1.00 90.06 99 GLN A N 1
ATOM 776 C CA . GLN A 1 99 ? 6.421 11.257 -11.988 1.00 90.06 99 GLN A CA 1
ATOM 777 C C . GLN A 1 99 ? 5.006 10.857 -12.424 1.00 90.06 99 GLN A C 1
ATOM 779 O O . GLN A 1 99 ? 4.522 11.338 -13.450 1.00 90.06 99 GLN A O 1
ATOM 784 N N . TYR A 1 100 ? 4.370 9.951 -11.682 1.00 92.38 100 TYR A N 1
ATOM 785 C CA . TYR A 1 100 ? 3.038 9.433 -11.993 1.00 92.38 100 TYR A CA 1
ATOM 786 C C . TYR A 1 100 ? 1.923 10.060 -11.153 1.00 92.38 100 TYR A C 1
ATOM 788 O O . TYR A 1 100 ? 0.799 9.563 -11.186 1.00 92.38 100 TYR A O 1
ATOM 796 N N . GLU A 1 101 ? 2.228 11.125 -10.407 1.00 95.69 101 GLU A N 1
ATOM 797 C CA . GLU A 1 101 ? 1.276 11.845 -9.557 1.00 95.69 101 GLU A CA 1
ATOM 798 C C . GLU A 1 101 ? 0.504 10.914 -8.597 1.00 95.69 101 GLU A C 1
ATOM 800 O O . GLU A 1 101 ? -0.684 11.096 -8.332 1.00 95.69 101 GLU A O 1
ATOM 805 N N . ILE A 1 102 ? 1.180 9.889 -8.066 1.00 96.06 102 ILE A N 1
ATOM 806 C CA . ILE A 1 102 ? 0.590 8.938 -7.123 1.00 96.06 102 ILE A CA 1
ATOM 807 C C . ILE A 1 102 ? 0.464 9.617 -5.756 1.00 96.06 102 ILE A C 1
ATOM 809 O O . ILE A 1 102 ? 1.475 10.049 -5.201 1.00 96.06 102 ILE A O 1
ATOM 813 N N . PRO A 1 103 ? -0.737 9.695 -5.161 1.00 96.62 103 PRO A N 1
ATOM 814 C CA . PRO A 1 103 ? -0.909 10.370 -3.886 1.00 96.62 103 PRO A CA 1
ATOM 815 C C . PRO A 1 103 ? -0.434 9.500 -2.718 1.00 96.62 103 PRO A C 1
ATOM 817 O O . PRO A 1 103 ? -0.813 8.337 -2.578 1.00 96.62 103 PRO A O 1
ATOM 820 N N . TYR A 1 104 ? 0.362 10.099 -1.835 1.00 96.44 104 TYR A N 1
ATOM 821 C CA . TYR A 1 104 ? 0.821 9.502 -0.583 1.00 96.44 104 TYR A CA 1
ATOM 822 C C . TYR A 1 104 ? 1.060 10.585 0.473 1.00 96.44 104 TYR A C 1
ATOM 824 O O . TYR A 1 104 ? 1.230 11.759 0.143 1.00 96.44 104 TYR A O 1
ATOM 832 N N . ASP A 1 105 ? 1.078 10.192 1.747 1.00 95.81 105 ASP A N 1
ATOM 833 C CA . ASP A 1 105 ? 1.419 11.082 2.864 1.00 95.81 105 ASP A CA 1
ATOM 834 C C . ASP A 1 105 ? 2.795 10.753 3.467 1.00 95.81 105 ASP A C 1
ATOM 836 O O . ASP A 1 105 ? 3.468 11.628 4.009 1.00 95.81 105 ASP A O 1
ATOM 840 N N . GLU A 1 106 ? 3.213 9.485 3.420 1.00 94.00 106 GLU A N 1
ATOM 841 C CA . GLU A 1 106 ? 4.473 9.010 4.005 1.00 94.00 106 GLU A CA 1
ATOM 842 C C . GLU A 1 106 ? 4.981 7.768 3.258 1.00 94.00 106 GLU A C 1
ATOM 844 O O . GLU A 1 106 ? 4.182 6.945 2.808 1.00 94.00 106 GLU A O 1
ATOM 849 N N . ILE A 1 107 ? 6.305 7.610 3.169 1.00 89.44 107 ILE A N 1
ATOM 850 C CA . ILE A 1 107 ? 6.966 6.384 2.701 1.00 89.44 107 ILE A CA 1
ATOM 851 C C . ILE A 1 107 ? 7.724 5.779 3.877 1.00 89.44 107 ILE A C 1
ATOM 853 O O . ILE A 1 107 ? 8.438 6.488 4.591 1.00 89.44 107 ILE A O 1
ATOM 857 N N . ARG A 1 108 ? 7.585 4.468 4.076 1.00 89.25 108 ARG A N 1
ATOM 858 C CA . ARG A 1 108 ? 8.241 3.731 5.156 1.00 89.25 108 ARG A CA 1
ATOM 859 C C . ARG A 1 108 ? 8.831 2.411 4.687 1.00 89.25 108 ARG A C 1
ATOM 861 O O . ARG A 1 108 ? 8.418 1.823 3.692 1.00 89.25 108 ARG A O 1
ATOM 868 N N . PHE A 1 109 ? 9.785 1.930 5.473 1.00 85.00 109 PHE A N 1
ATOM 869 C CA . PHE A 1 109 ? 10.483 0.660 5.253 1.00 85.00 109 PHE A CA 1
ATOM 870 C C . PHE A 1 109 ? 10.309 -0.309 6.430 1.00 85.00 109 PHE A C 1
ATOM 872 O O . PHE A 1 109 ? 10.844 -1.415 6.428 1.00 85.00 109 PHE A O 1
ATOM 879 N N . ASP A 1 110 ? 9.555 0.110 7.443 1.00 84.81 110 ASP A N 1
ATOM 880 C CA . ASP A 1 110 ? 9.167 -0.652 8.617 1.00 84.81 110 ASP A CA 1
ATOM 881 C C . ASP A 1 110 ? 7.640 -0.804 8.685 1.00 84.81 110 ASP A C 1
ATOM 883 O O . ASP A 1 110 ? 6.877 -0.090 8.033 1.00 84.81 110 ASP A O 1
ATOM 887 N N . LYS A 1 111 ? 7.182 -1.766 9.491 1.00 82.56 111 LYS A N 1
ATOM 888 C CA . LYS A 1 111 ? 5.753 -2.004 9.698 1.00 82.56 111 LYS A CA 1
ATOM 889 C C . LYS A 1 111 ? 5.164 -0.940 10.624 1.00 82.56 111 LYS A C 1
ATOM 891 O O . LYS A 1 111 ? 5.660 -0.745 11.732 1.00 82.56 111 LYS A O 1
ATOM 896 N N . VAL A 1 112 ? 4.044 -0.345 10.221 1.00 83.19 112 VAL A N 1
ATOM 897 C CA . VAL A 1 112 ? 3.272 0.593 11.050 1.00 83.19 112 VAL A CA 1
ATOM 898 C C . VAL A 1 112 ? 2.006 -0.031 11.619 1.00 83.19 112 VAL A C 1
ATOM 900 O O . VAL A 1 112 ? 1.565 -1.096 11.191 1.00 83.19 112 VAL A O 1
ATOM 903 N N . ALA A 1 113 ? 1.406 0.638 12.603 1.00 87.62 113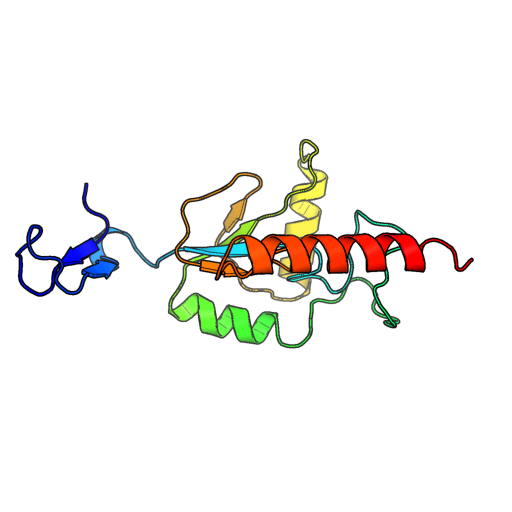 ALA A N 1
ATOM 904 C CA . ALA A 1 113 ? 0.017 0.383 12.955 1.00 87.62 113 ALA A CA 1
ATOM 905 C C . ALA A 1 113 ? -0.883 0.932 11.835 1.00 87.62 113 ALA A C 1
ATOM 907 O O . ALA A 1 113 ? -0.770 2.101 11.474 1.00 87.62 113 ALA A O 1
ATOM 908 N N . TYR A 1 114 ? -1.764 0.095 11.293 1.00 91.69 114 TYR A N 1
ATOM 909 C CA . TYR A 1 114 ? -2.677 0.447 10.205 1.00 91.69 114 TYR A CA 1
ATOM 910 C C . TYR A 1 114 ? -4.074 -0.120 10.456 1.00 91.69 114 TYR A C 1
ATOM 912 O O . TYR A 1 114 ? -4.229 -1.124 11.152 1.00 91.69 114 TYR A O 1
ATOM 920 N N . ALA A 1 115 ? -5.086 0.530 9.880 1.00 93.56 115 ALA A N 1
ATOM 921 C CA . ALA A 1 115 ? -6.459 0.031 9.876 1.00 93.56 115 ALA A CA 1
ATOM 922 C C . ALA A 1 115 ? -6.653 -1.029 8.785 1.00 93.56 115 ALA A C 1
ATOM 924 O O . ALA A 1 115 ? -7.256 -2.073 9.024 1.00 93.56 115 ALA A O 1
ATOM 925 N N . PHE A 1 116 ? -6.086 -0.779 7.603 1.00 95.50 116 PHE A N 1
ATOM 926 C CA . PHE A 1 116 ? -6.153 -1.669 6.448 1.00 95.50 116 PHE A CA 1
ATOM 927 C C . PHE A 1 116 ? -4.802 -1.735 5.737 1.00 95.50 116 PHE A C 1
ATOM 929 O O . PHE A 1 116 ? -3.967 -0.840 5.888 1.00 95.50 116 PHE A O 1
ATOM 936 N N . VAL A 1 117 ? -4.614 -2.798 4.954 1.00 95.62 117 VAL A N 1
ATOM 937 C CA . VAL A 1 117 ? -3.451 -2.988 4.091 1.00 95.62 117 VAL A CA 1
ATOM 938 C C . VAL A 1 117 ? -3.903 -3.381 2.686 1.00 95.62 117 VAL A C 1
ATOM 940 O O . VAL A 1 117 ? -4.817 -4.193 2.542 1.00 95.62 117 VAL A O 1
ATOM 943 N N . VAL A 1 118 ? -3.265 -2.806 1.669 1.00 96.06 118 VAL A N 1
ATOM 944 C CA . VAL A 1 118 ? -3.355 -3.238 0.269 1.00 96.06 118 VAL A CA 1
ATOM 945 C C . VAL A 1 118 ? -1.986 -3.780 -0.119 1.00 96.06 118 VAL A C 1
ATOM 947 O O . VAL A 1 118 ? -0.999 -3.056 -0.023 1.00 96.06 118 VAL A O 1
ATOM 950 N N . ASP A 1 119 ? -1.927 -5.057 -0.482 1.00 93.75 119 ASP A N 1
ATOM 951 C CA . ASP A 1 119 ? -0.682 -5.793 -0.720 1.00 93.75 119 ASP A CA 1
ATOM 952 C C . ASP A 1 119 ? -0.960 -6.960 -1.680 1.00 93.75 119 ASP A C 1
ATOM 954 O O . ASP A 1 119 ? -1.878 -7.751 -1.436 1.00 93.75 119 ASP A O 1
ATOM 958 N N . ASP A 1 120 ? -0.199 -7.070 -2.773 1.00 89.75 120 ASP A N 1
ATOM 959 C CA . ASP A 1 120 ? -0.377 -8.108 -3.799 1.00 89.75 120 ASP A CA 1
ATOM 960 C C . ASP A 1 120 ? -0.157 -9.533 -3.250 1.00 89.75 120 ASP A C 1
ATOM 962 O O . ASP A 1 120 ? -0.732 -10.515 -3.741 1.00 89.75 120 ASP A O 1
ATOM 966 N N . ARG A 1 121 ? 0.644 -9.658 -2.188 1.00 87.12 121 ARG A N 1
ATOM 967 C CA . ARG A 1 121 ? 0.951 -10.914 -1.493 1.00 87.12 121 ARG A CA 1
ATOM 968 C C . ARG A 1 121 ? 0.111 -11.109 -0.233 1.00 87.12 121 ARG A C 1
ATOM 970 O O . ARG A 1 121 ? 0.248 -12.144 0.425 1.00 87.12 121 ARG A O 1
ATOM 977 N N . GLY A 1 122 ? -0.797 -10.185 0.073 1.00 90.50 122 GLY A N 1
ATOM 978 C CA . GLY A 1 122 ? -1.756 -10.311 1.163 1.00 90.50 122 GLY A CA 1
ATOM 979 C C . GLY A 1 122 ? -2.613 -11.579 1.049 1.00 90.50 122 GLY A C 1
ATOM 980 O O . GLY A 1 122 ? -3.102 -11.940 -0.026 1.00 90.50 122 GLY A O 1
ATOM 981 N N . LEU A 1 123 ? -2.809 -12.260 2.182 1.00 91.62 123 LEU A N 1
ATOM 982 C CA . LEU A 1 123 ? -3.711 -13.409 2.311 1.00 91.62 123 LEU A CA 1
ATOM 983 C C . LEU A 1 123 ? -4.990 -12.981 3.032 1.00 91.62 123 LEU A C 1
ATOM 985 O O . LEU A 1 123 ? -4.943 -12.381 4.108 1.00 91.62 123 LEU A O 1
ATOM 989 N N . HIS A 1 124 ? -6.148 -13.342 2.483 1.00 89.94 124 HIS A N 1
ATOM 990 C CA . HIS A 1 124 ? -7.442 -13.055 3.104 1.00 89.94 124 HIS A CA 1
ATOM 991 C C . HIS A 1 124 ? -7.834 -14.187 4.060 1.00 89.94 124 HIS A C 1
ATOM 993 O O . HIS A 1 124 ? -8.569 -15.110 3.703 1.00 89.94 124 HIS A O 1
ATOM 999 N N . HIS A 1 125 ? -7.344 -14.123 5.299 1.00 92.50 125 HIS A N 1
ATOM 1000 C CA . HIS A 1 125 ? -7.594 -15.163 6.295 1.00 92.50 125 HIS A CA 1
ATOM 1001 C C . HIS A 1 125 ? -9.074 -15.244 6.704 1.00 92.50 125 HIS A C 1
ATOM 1003 O O . HIS A 1 125 ? -9.592 -14.353 7.375 1.00 92.50 125 HIS A O 1
ATOM 1009 N N . ARG A 1 126 ? -9.742 -16.354 6.362 1.00 94.44 126 ARG A N 1
ATOM 1010 C CA . ARG A 1 126 ? -11.045 -16.734 6.952 1.00 94.44 126 ARG A CA 1
ATOM 1011 C C . ARG A 1 126 ? -10.965 -18.017 7.777 1.00 94.44 126 ARG A C 1
ATOM 1013 O O . ARG A 1 126 ? -11.779 -18.231 8.667 1.00 94.44 126 ARG A O 1
ATOM 1020 N N . SER A 1 127 ? -9.998 -18.884 7.476 1.00 97.69 127 SER A N 1
ATOM 1021 C CA . SER A 1 127 ? -9.648 -20.060 8.276 1.00 97.69 127 SER A CA 1
ATOM 1022 C C . SER A 1 127 ? -8.237 -20.532 7.938 1.00 97.69 127 SER A C 1
ATOM 1024 O O . SER A 1 127 ? -7.760 -20.324 6.825 1.00 97.69 127 SER A O 1
ATOM 1026 N N . TRP A 1 128 ? -7.584 -21.240 8.860 1.00 96.88 128 TRP A N 1
ATOM 1027 C CA . TRP A 1 128 ? -6.245 -21.789 8.616 1.00 96.88 128 TRP A CA 1
ATOM 1028 C C . TRP A 1 128 ? -6.196 -22.799 7.475 1.00 96.88 128 TRP A C 1
ATOM 1030 O O . TRP A 1 128 ? -5.207 -22.843 6.754 1.00 96.88 128 TRP A O 1
ATOM 1040 N N . ARG A 1 129 ? -7.260 -23.587 7.283 1.00 96.56 129 ARG A N 1
ATOM 1041 C CA . ARG A 1 129 ? -7.331 -24.533 6.167 1.00 96.56 129 ARG A CA 1
ATOM 1042 C C . ARG A 1 129 ? -7.310 -23.802 4.827 1.00 96.56 129 ARG A C 1
ATOM 1044 O O . ARG A 1 129 ? -6.451 -24.094 4.011 1.00 96.56 129 ARG A O 1
ATOM 1051 N N . GLN A 1 130 ? -8.191 -22.815 4.651 1.00 95.19 130 GLN A N 1
ATOM 1052 C CA . GLN A 1 130 ? -8.209 -21.984 3.445 1.00 95.19 130 GLN A CA 1
ATOM 1053 C C . GLN A 1 130 ? -6.858 -21.292 3.232 1.00 95.19 130 GLN A C 1
ATOM 1055 O O . GLN A 1 130 ? -6.341 -21.302 2.125 1.00 95.19 130 GLN A O 1
ATOM 1060 N N . THR A 1 131 ? -6.274 -20.722 4.290 1.00 95.69 131 THR A N 1
ATOM 1061 C CA . THR A 1 131 ? -4.957 -20.081 4.214 1.00 95.69 131 THR A CA 1
ATOM 1062 C C . THR A 1 131 ? -3.874 -21.057 3.749 1.00 95.69 131 THR A C 1
ATOM 1064 O O . THR A 1 131 ? -3.059 -20.698 2.907 1.00 95.69 131 THR A O 1
ATOM 1067 N N . LEU A 1 132 ? -3.858 -22.291 4.263 1.00 95.50 132 LEU A N 1
ATOM 1068 C CA . LEU A 1 132 ? -2.907 -23.318 3.829 1.00 95.50 132 LEU A CA 1
ATOM 1069 C C . LEU A 1 132 ? -3.111 -23.713 2.366 1.00 95.50 132 LEU A C 1
ATOM 1071 O O . LEU A 1 132 ? -2.124 -23.877 1.652 1.00 95.50 132 LEU A O 1
ATOM 1075 N N . ASP A 1 133 ? -4.362 -23.873 1.939 1.00 93.75 133 ASP A N 1
ATOM 1076 C CA . ASP A 1 133 ? -4.695 -24.220 0.557 1.00 93.75 133 ASP A CA 1
ATOM 1077 C C . ASP A 1 133 ? -4.254 -23.088 -0.393 1.00 93.75 133 ASP A C 1
ATOM 1079 O O . ASP A 1 133 ? -3.498 -23.333 -1.328 1.00 93.75 133 ASP A O 1
ATOM 1083 N N . GLU A 1 134 ? -4.558 -21.830 -0.063 1.00 92.88 134 GLU A N 1
ATOM 1084 C CA . GLU A 1 134 ? -4.131 -20.654 -0.834 1.00 92.88 134 GLU A CA 1
ATOM 1085 C C . GLU A 1 134 ? -2.600 -20.519 -0.927 1.00 92.88 134 GLU A C 1
ATOM 1087 O O . GLU A 1 134 ? -2.063 -20.231 -1.998 1.00 92.88 134 GLU A O 1
ATOM 1092 N N . ILE A 1 135 ? -1.869 -20.757 0.170 1.00 92.81 135 ILE A N 1
ATOM 1093 C CA . ILE A 1 135 ? -0.396 -20.746 0.163 1.00 92.81 135 ILE A CA 1
ATOM 1094 C C . ILE A 1 135 ? 0.149 -21.831 -0.772 1.00 92.81 135 ILE A C 1
ATOM 1096 O O . ILE A 1 135 ? 1.083 -21.577 -1.537 1.00 92.81 135 ILE A O 1
ATOM 1100 N N . ARG A 1 136 ? -0.408 -23.046 -0.714 1.00 91.69 136 ARG A N 1
ATOM 1101 C CA . ARG A 1 136 ? 0.024 -24.172 -1.554 1.00 91.69 136 ARG A CA 1
ATOM 1102 C C . ARG A 1 136 ? -0.230 -23.903 -3.030 1.00 91.69 136 ARG A C 1
ATOM 1104 O O . ARG A 1 136 ? 0.673 -24.140 -3.832 1.00 91.69 136 ARG A O 1
ATOM 1111 N N . ASP A 1 137 ? -1.398 -23.370 -3.366 1.00 87.88 137 ASP A N 1
ATOM 1112 C CA . ASP A 1 137 ? -1.757 -23.024 -4.742 1.00 87.88 137 ASP A CA 1
ATOM 1113 C C . ASP A 1 137 ? -0.789 -21.971 -5.300 1.00 87.88 137 ASP A C 1
ATOM 1115 O O . ASP A 1 137 ? -0.133 -22.204 -6.316 1.00 87.88 137 ASP A O 1
ATOM 1119 N N . ARG A 1 138 ? -0.570 -20.869 -4.563 1.00 84.50 138 ARG A N 1
ATOM 1120 C CA . ARG A 1 138 ? 0.369 -19.805 -4.969 1.00 84.50 138 ARG A CA 1
ATOM 1121 C C . ARG A 1 138 ? 1.817 -20.305 -5.096 1.00 84.50 138 ARG A C 1
ATOM 1123 O O . ARG A 1 138 ? 2.563 -19.832 -5.954 1.00 84.50 138 ARG A O 1
ATOM 1130 N N . THR A 1 139 ? 2.227 -21.267 -4.267 1.00 81.88 139 THR A N 1
ATOM 1131 C CA . THR A 1 139 ? 3.580 -21.853 -4.323 1.00 81.88 139 THR A CA 1
ATOM 1132 C C . THR A 1 139 ? 3.740 -22.788 -5.527 1.00 81.88 139 THR A C 1
ATOM 1134 O O . THR A 1 139 ? 4.771 -22.758 -6.194 1.00 81.88 139 THR A O 1
ATOM 1137 N N . THR A 1 140 ? 2.724 -23.594 -5.840 1.00 72.00 140 THR A N 1
ATOM 1138 C CA . THR A 1 140 ? 2.763 -24.564 -6.950 1.00 72.00 140 THR A CA 1
ATOM 1139 C C . THR A 1 140 ? 2.728 -23.860 -8.309 1.00 72.00 140 THR A C 1
ATOM 1141 O O . THR A 1 140 ? 3.489 -24.216 -9.211 1.00 72.00 140 THR A O 1
ATOM 1144 N N . ASP A 1 141 ? 1.931 -22.798 -8.438 1.00 61.28 141 ASP A N 1
ATOM 1145 C CA . ASP A 1 141 ? 1.924 -21.935 -9.626 1.00 61.28 141 ASP A CA 1
ATOM 1146 C C . ASP A 1 141 ? 3.280 -21.250 -9.854 1.00 61.28 141 ASP A C 1
ATOM 1148 O O . ASP A 1 141 ? 3.725 -21.099 -10.992 1.00 61.28 141 ASP A O 1
ATOM 1152 N N . SER A 1 142 ? 3.970 -20.871 -8.773 1.00 59.22 142 SER A N 1
ATOM 1153 C CA . SER A 1 142 ? 5.299 -20.252 -8.861 1.00 59.22 142 SER A CA 1
ATOM 1154 C C . SER A 1 142 ? 6.372 -21.242 -9.333 1.00 59.22 142 SER A C 1
ATOM 1156 O O . SER A 1 142 ? 7.288 -20.854 -10.051 1.00 59.22 142 SER A O 1
ATOM 1158 N N . LEU A 1 143 ? 6.249 -22.525 -8.972 1.00 56.91 143 LEU A N 1
ATOM 1159 C CA . LEU A 1 143 ? 7.197 -23.576 -9.362 1.00 56.91 143 LEU A CA 1
ATOM 1160 C C . LEU A 1 143 ? 6.980 -24.078 -10.796 1.00 56.91 143 LEU A C 1
ATOM 1162 O O . LEU A 1 143 ? 7.945 -24.372 -11.488 1.00 56.91 143 LEU A O 1
ATOM 1166 N N . THR A 1 144 ? 5.735 -24.148 -11.269 1.00 54.78 144 THR A N 1
ATOM 1167 C CA . THR A 1 144 ? 5.421 -24.650 -12.623 1.00 54.78 144 THR A CA 1
ATOM 1168 C C . THR A 1 144 ? 5.707 -23.640 -13.737 1.00 54.78 144 THR A C 1
ATOM 1170 O O . THR A 1 144 ? 5.931 -24.033 -14.880 1.00 54.78 144 THR A O 1
ATOM 1173 N N . ARG A 1 145 ? 5.739 -22.338 -13.425 1.00 50.62 145 ARG A N 1
ATOM 1174 C CA . ARG A 1 145 ? 6.070 -21.275 -14.392 1.00 50.62 145 ARG A CA 1
ATOM 1175 C C . ARG A 1 145 ? 7.575 -21.039 -14.572 1.00 50.62 145 ARG A C 1
ATOM 1177 O O . ARG A 1 145 ? 7.953 -20.372 -15.528 1.00 50.62 145 ARG A O 1
ATOM 1184 N N . GLY A 1 146 ? 8.422 -21.598 -13.703 1.00 49.59 146 GLY A N 1
ATOM 1185 C CA . GLY A 1 146 ? 9.886 -21.496 -13.793 1.00 49.59 146 GLY A CA 1
ATOM 1186 C C . GLY A 1 146 ? 10.545 -22.390 -14.855 1.00 49.59 146 GLY A C 1
ATOM 1187 O O . GLY A 1 146 ? 11.722 -22.200 -15.141 1.00 49.59 146 GLY A O 1
ATOM 1188 N N . ASP A 1 147 ? 9.800 -23.321 -15.463 1.00 40.91 147 ASP A N 1
ATOM 1189 C CA . ASP A 1 147 ? 10.328 -24.326 -16.407 1.00 40.91 147 ASP A CA 1
ATOM 1190 C C . ASP A 1 147 ? 10.075 -23.993 -17.895 1.00 40.91 147 ASP A C 1
ATOM 1192 O O . ASP A 1 147 ? 10.279 -24.831 -18.773 1.00 40.91 147 ASP A O 1
ATOM 1196 N N . SER A 1 148 ? 9.616 -22.780 -18.217 1.00 40.44 148 SER A N 1
ATOM 1197 C CA . SER A 1 148 ? 9.355 -22.355 -19.602 1.00 40.44 148 SER A CA 1
ATOM 1198 C C . SER A 1 148 ? 10.268 -21.196 -20.025 1.00 40.44 148 SER A C 1
ATOM 1200 O O . SER A 1 148 ? 9.830 -20.054 -20.012 1.00 40.44 148 SER A O 1
ATOM 1202 N N . ASN A 1 149 ? 11.500 -21.558 -20.421 1.00 33.69 149 ASN A N 1
ATOM 1203 C CA . ASN A 1 149 ? 12.509 -20.824 -21.221 1.00 33.69 149 ASN A CA 1
ATOM 1204 C C . ASN A 1 149 ? 12.837 -19.360 -20.884 1.00 33.69 149 ASN A C 1
ATOM 1206 O O . ASN A 1 149 ? 12.091 -18.455 -21.319 1.00 33.69 149 ASN A O 1
#

Secondary structure (DSSP, 8-state):
--SEEESSS-TTTT--EEE-HHHH-SPEEEEE-TTTTBSS-TT-TT---S----SSPBPTTHHHHHHHHTTTSEEEEE---SSPPPHHHHHHHHHHHHHTT---SEEESS----SEEE-TT----S-HHHHHHHHHHHHHHHHHGGG--